Protein AF-A0A1R3KWL2-F1 (afdb_monomer_lite)

Organism: Corchorus capsularis (NCBI:txid210143)

Foldseek 3Di:
DPDPVVVVVVVVVVVVVVVVVVVVVVVVVVVVVVVVVVVVVVVVVVVVVVVVVVVVVVVVVVVVVVVVVVVVVVVVVVVVVVVVVVVVLVVLLVVLVVVLVVCVVVVVVVSNVVSVVVSVVSD

pLDDT: mean 91.51, std 11.46, range [52.31, 98.75]

Sequence (123 aa):
MAPISFRARLKTAAISKKRSKSKAKHRRNGVKDMQESFKKLKTEMEEISEEQKNIREGQRQVKEKFEAIESECEALKRETRLIIQQSARTQVKLALMFRILKAREAGEFDSAAHLTELLRYVS

Radius of gyration: 48.53 Å; chains: 1; bounding box: 83×19×136 Å

Structure (mmCIF, N/CA/C/O backbone):
data_AF-A0A1R3KWL2-F1
#
_entry.id   AF-A0A1R3KWL2-F1
#
loop_
_atom_site.group_PDB
_atom_site.id
_atom_site.type_symbol
_atom_site.label_atom_id
_atom_site.label_alt_id
_atom_site.label_comp_id
_atom_site.label_asym_id
_atom_site.label_entity_id
_a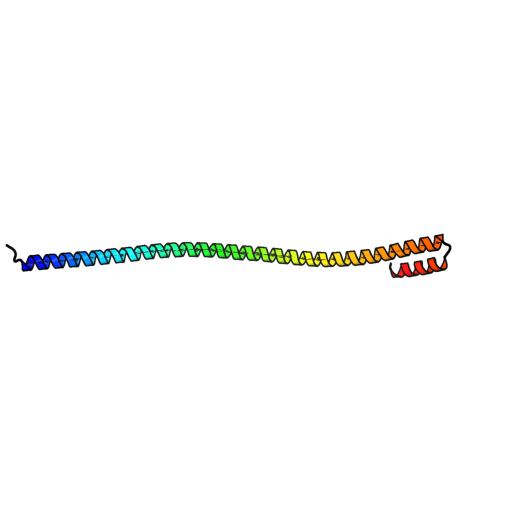tom_site.label_seq_id
_atom_site.pdbx_PDB_ins_code
_atom_site.Cartn_x
_atom_site.Cartn_y
_atom_site.Cartn_z
_atom_site.occupancy
_atom_site.B_iso_or_equiv
_atom_site.auth_seq_id
_atom_site.auth_comp_id
_atom_site.auth_asym_id
_atom_site.auth_atom_id
_atom_site.pdbx_PDB_model_num
ATOM 1 N N . MET A 1 1 ? -47.307 -4.949 93.762 1.00 52.31 1 MET A N 1
ATOM 2 C CA . MET A 1 1 ? -46.128 -5.337 92.949 1.00 52.31 1 MET A CA 1
ATOM 3 C C . MET A 1 1 ? -46.603 -6.136 91.742 1.00 52.31 1 MET A C 1
ATOM 5 O O . MET A 1 1 ? -47.422 -7.023 91.928 1.00 52.31 1 MET A O 1
ATOM 9 N N . ALA A 1 2 ? -46.156 -5.829 90.519 1.00 54.09 2 ALA A N 1
ATOM 10 C CA . ALA A 1 2 ? -46.546 -6.620 89.344 1.00 54.09 2 ALA A CA 1
ATOM 11 C C . ALA A 1 2 ? -45.894 -8.021 89.395 1.00 54.09 2 ALA A C 1
ATOM 13 O O . ALA A 1 2 ? -44.694 -8.094 89.686 1.00 54.09 2 ALA A O 1
ATOM 14 N N . PRO A 1 3 ? -46.629 -9.111 89.102 1.00 63.44 3 PRO A N 1
ATOM 15 C CA . PRO A 1 3 ? -46.087 -10.464 89.158 1.00 63.44 3 PRO A CA 1
ATOM 16 C C . PRO A 1 3 ? -44.915 -10.630 88.182 1.00 63.44 3 PRO A C 1
ATOM 18 O O . PRO A 1 3 ? -44.926 -10.130 87.053 1.00 63.44 3 PRO A O 1
ATOM 21 N N . ILE A 1 4 ? -43.882 -11.343 88.631 1.00 63.72 4 ILE A N 1
ATOM 22 C CA . ILE A 1 4 ? -42.588 -11.514 87.947 1.00 63.72 4 ILE A CA 1
ATOM 23 C C . ILE A 1 4 ? -42.770 -12.054 86.511 1.00 63.72 4 ILE A C 1
ATOM 25 O O . ILE A 1 4 ? -42.058 -11.644 85.588 1.00 63.72 4 ILE A O 1
ATOM 29 N N . SER A 1 5 ? -43.798 -12.879 86.290 1.00 65.75 5 SER A N 1
ATOM 30 C CA . SER A 1 5 ? -44.174 -13.454 84.991 1.00 65.75 5 SER A CA 1
ATOM 31 C C . SER A 1 5 ? -44.647 -12.423 83.954 1.00 65.75 5 SER A C 1
ATOM 33 O O . SER A 1 5 ? -44.434 -12.612 82.754 1.00 65.75 5 SER A O 1
ATOM 35 N N . PHE A 1 6 ? -45.237 -11.303 84.385 1.00 63.59 6 PHE A N 1
ATOM 36 C CA . PHE A 1 6 ? -45.688 -10.223 83.500 1.00 63.59 6 PHE A CA 1
ATOM 37 C C . PHE A 1 6 ? -44.515 -9.351 83.031 1.00 63.59 6 PHE A C 1
ATOM 39 O O . PHE A 1 6 ? -44.420 -8.994 81.854 1.00 63.59 6 PHE A O 1
ATOM 46 N N . ARG A 1 7 ? -43.560 -9.071 83.930 1.00 64.25 7 ARG A N 1
ATOM 47 C CA . ARG A 1 7 ? -42.321 -8.345 83.595 1.00 64.25 7 ARG A CA 1
ATOM 48 C C . ARG A 1 7 ? -41.439 -9.129 82.622 1.00 64.25 7 ARG A C 1
ATOM 50 O O . ARG A 1 7 ? -40.859 -8.523 81.721 1.00 64.25 7 ARG A O 1
ATOM 57 N N . ALA A 1 8 ? -41.356 -10.452 82.765 1.00 67.56 8 ALA A N 1
ATOM 58 C CA . ALA A 1 8 ? -40.608 -11.307 81.842 1.00 67.56 8 ALA A CA 1
ATOM 59 C C . ALA A 1 8 ? -41.194 -11.267 80.418 1.00 67.56 8 ALA A C 1
ATOM 61 O O . ALA A 1 8 ? -40.457 -11.042 79.457 1.00 67.56 8 ALA A O 1
ATOM 62 N N . ARG A 1 9 ? -42.526 -11.372 80.291 1.00 72.44 9 ARG A N 1
ATOM 63 C CA . ARG A 1 9 ? -43.239 -11.373 79.000 1.00 72.44 9 ARG A CA 1
ATOM 64 C C . ARG A 1 9 ? -43.073 -10.061 78.224 1.00 72.44 9 ARG A C 1
ATOM 66 O O . ARG A 1 9 ? -42.829 -10.075 77.015 1.00 72.44 9 ARG A O 1
ATOM 73 N N . LEU A 1 10 ? -43.138 -8.928 78.927 1.00 73.44 10 LEU A N 1
ATOM 74 C CA . LEU A 1 10 ? -42.904 -7.601 78.347 1.00 73.44 10 LEU A CA 1
ATOM 75 C C . LEU A 1 10 ? -41.454 -7.426 77.870 1.00 73.44 10 LEU A C 1
ATOM 77 O O . LEU A 1 10 ? -41.2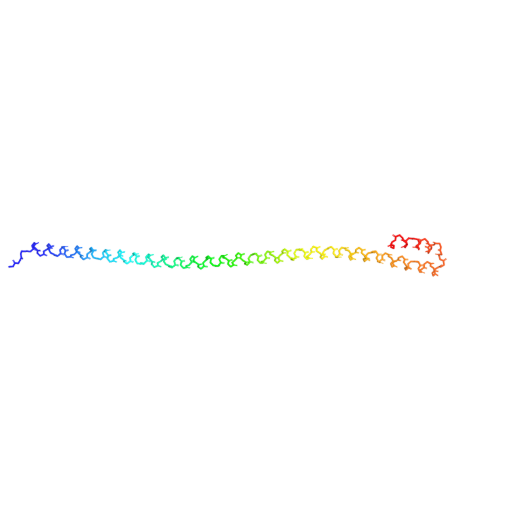31 -6.889 76.783 1.00 73.44 10 LEU A O 1
ATOM 81 N N . LYS A 1 11 ? -40.466 -7.934 78.623 1.00 73.31 11 LYS A N 1
ATOM 82 C CA . LYS A 1 11 ? -39.053 -7.918 78.206 1.00 73.31 11 LYS A CA 1
ATOM 83 C C . LYS A 1 11 ? -38.823 -8.752 76.942 1.00 73.31 11 LYS A C 1
ATOM 85 O O . LYS A 1 11 ? -38.193 -8.262 76.006 1.00 73.31 11 LYS A O 1
ATOM 90 N N . THR A 1 12 ? -39.378 -9.962 76.854 1.00 75.12 12 THR A N 1
ATOM 91 C CA . THR A 1 12 ? -39.276 -10.800 75.642 1.00 75.12 12 THR A CA 1
ATOM 92 C C . THR A 1 12 ? -39.961 -10.171 74.428 1.00 75.12 12 THR A C 1
ATOM 94 O O . THR A 1 12 ? -39.396 -10.179 73.332 1.00 75.12 12 THR A O 1
ATOM 97 N N . ALA A 1 13 ? -41.130 -9.549 74.608 1.00 74.81 13 ALA A N 1
ATOM 98 C CA . ALA A 1 13 ? -41.826 -8.839 73.535 1.00 74.81 13 ALA A CA 1
ATOM 99 C C . ALA A 1 13 ? -41.028 -7.620 73.038 1.00 74.81 13 ALA A C 1
ATOM 101 O O . ALA A 1 13 ? -40.937 -7.390 71.831 1.00 74.81 13 ALA A O 1
ATOM 102 N N . ALA A 1 14 ? -40.389 -6.873 73.943 1.00 75.44 14 ALA A N 1
ATOM 103 C CA . ALA A 1 14 ? -39.519 -5.754 73.588 1.00 75.44 14 ALA A CA 1
ATOM 104 C C . ALA A 1 14 ? -38.274 -6.207 72.803 1.00 75.44 14 ALA A C 1
ATOM 106 O O . ALA A 1 14 ? -37.926 -5.582 71.801 1.00 75.44 14 ALA A O 1
ATOM 107 N N . ILE A 1 15 ? -37.640 -7.319 73.198 1.00 75.44 15 ILE A N 1
ATOM 108 C CA . ILE A 1 15 ? -36.485 -7.903 72.491 1.00 75.44 15 ILE A CA 1
ATOM 109 C C . ILE A 1 15 ? -36.886 -8.374 71.085 1.00 75.44 15 ILE A C 1
ATOM 111 O O . ILE A 1 15 ? -36.186 -8.080 70.112 1.00 75.44 15 ILE A O 1
ATOM 115 N N . SER A 1 16 ? -38.038 -9.040 70.960 1.00 74.62 16 SER A N 1
ATOM 116 C CA . SER A 1 16 ? -38.619 -9.451 69.675 1.00 74.62 16 SER A CA 1
ATOM 117 C C . SER A 1 16 ? -38.871 -8.250 68.749 1.00 74.62 16 SER A C 1
ATOM 119 O O . SER A 1 16 ? -38.384 -8.228 67.616 1.00 74.62 16 SER A O 1
ATOM 121 N N . LYS A 1 17 ? -39.517 -7.187 69.254 1.00 76.38 17 LYS A N 1
ATOM 122 C CA . LYS A 1 17 ? -39.751 -5.934 68.507 1.00 76.38 17 LYS A CA 1
ATOM 123 C C . LYS A 1 17 ? -38.453 -5.233 68.098 1.00 76.38 17 LYS A C 1
ATOM 125 O O . LYS A 1 17 ? -38.389 -4.618 67.035 1.00 76.38 17 LYS A O 1
ATOM 130 N N . LYS A 1 18 ? -37.408 -5.298 68.928 1.00 76.69 18 LYS A N 1
ATOM 131 C CA . LYS A 1 18 ? -36.097 -4.703 68.622 1.00 76.69 18 LYS A CA 1
ATOM 132 C C . LYS A 1 18 ? -35.386 -5.477 67.503 1.00 76.69 18 LYS A C 1
ATOM 134 O O . LYS A 1 18 ? -34.850 -4.855 66.589 1.00 76.69 18 LYS A O 1
ATOM 139 N N . ARG A 1 19 ? -35.458 -6.816 67.527 1.00 70.75 19 ARG A N 1
ATOM 140 C CA . ARG A 1 19 ? -34.930 -7.706 66.474 1.00 70.75 19 ARG A CA 1
ATOM 141 C C . ARG A 1 19 ? -35.669 -7.567 65.140 1.00 70.75 19 ARG A C 1
ATOM 143 O O . ARG A 1 19 ? -35.031 -7.578 64.092 1.00 70.75 19 ARG A O 1
ATOM 150 N N . SER A 1 20 ? -36.993 -7.417 65.144 1.00 73.12 20 SER A N 1
ATOM 151 C CA . SER A 1 20 ? -37.745 -7.207 63.898 1.00 73.12 20 SER A CA 1
ATOM 152 C C . SER A 1 20 ? -37.446 -5.841 63.270 1.00 73.12 20 SER A C 1
ATOM 154 O O . SER A 1 20 ? -37.235 -5.757 62.060 1.00 73.12 20 SER A O 1
ATOM 156 N N . LYS A 1 21 ? -37.312 -4.783 64.085 1.00 76.62 21 LYS A N 1
ATOM 157 C CA . LYS A 1 21 ? -36.887 -3.452 63.620 1.00 76.62 21 LYS A CA 1
ATOM 158 C C . LYS A 1 21 ? -35.467 -3.446 63.045 1.00 76.62 21 LYS A C 1
ATOM 160 O O . LYS A 1 21 ? -35.245 -2.809 62.017 1.00 76.62 21 LYS A O 1
ATOM 165 N N . SER A 1 22 ? -34.514 -4.156 63.661 1.00 78.00 22 SER A N 1
ATOM 166 C CA . SER A 1 22 ? -33.147 -4.242 63.127 1.00 78.00 22 SER A CA 1
ATOM 167 C C . SER A 1 22 ? -33.092 -5.012 61.805 1.00 78.00 22 SER A C 1
ATOM 169 O O . SER A 1 22 ? -32.448 -4.544 60.868 1.00 78.00 22 SER A O 1
ATOM 171 N N . LYS A 1 23 ? -33.840 -6.120 61.676 1.00 78.44 23 LYS A N 1
ATOM 172 C CA . LYS A 1 23 ? -33.980 -6.855 60.406 1.00 78.44 23 LYS A CA 1
ATOM 173 C C . LYS A 1 23 ? -34.600 -5.996 59.301 1.00 78.44 23 LYS A C 1
ATOM 175 O O . LYS A 1 23 ? -34.092 -5.991 58.184 1.00 78.44 23 LYS A O 1
ATOM 180 N N . ALA A 1 24 ? -35.656 -5.238 59.602 1.00 82.81 24 ALA A N 1
ATOM 181 C CA . ALA A 1 24 ? -36.283 -4.337 58.633 1.00 82.81 24 ALA A CA 1
ATOM 182 C C . ALA A 1 24 ? -35.334 -3.210 58.185 1.00 82.81 24 ALA A C 1
ATOM 184 O O . ALA A 1 24 ? -35.255 -2.910 56.994 1.00 82.81 24 ALA A O 1
ATOM 185 N N . LYS A 1 25 ? -34.566 -2.623 59.117 1.00 84.06 25 LYS A N 1
ATOM 186 C CA . LYS A 1 25 ? -33.546 -1.609 58.806 1.00 84.06 25 LYS A CA 1
ATOM 187 C C . LYS A 1 25 ? -32.440 -2.178 57.913 1.00 84.06 25 LYS A C 1
ATOM 189 O O . LYS A 1 25 ? -32.078 -1.542 56.931 1.00 84.06 25 LYS A O 1
ATOM 194 N N . HIS A 1 26 ? -31.957 -3.384 58.212 1.00 84.31 26 HIS A N 1
ATOM 195 C CA . HIS A 1 26 ? -30.930 -4.043 57.407 1.00 84.31 26 HIS A CA 1
ATOM 196 C C . HIS A 1 26 ? -31.419 -4.361 55.987 1.00 84.31 26 HIS A C 1
ATOM 198 O O . HIS A 1 26 ? -30.731 -4.028 55.029 1.00 84.31 26 HIS A O 1
ATOM 204 N N . ARG A 1 27 ? -32.645 -4.889 55.828 1.00 85.69 27 ARG A N 1
ATOM 205 C CA . ARG A 1 27 ? -33.246 -5.101 54.497 1.00 85.69 27 ARG A CA 1
ATOM 206 C C . ARG A 1 27 ? -33.387 -3.797 53.713 1.00 85.69 27 ARG A C 1
ATOM 208 O O . ARG A 1 27 ? -33.084 -3.768 52.529 1.00 85.69 27 ARG A O 1
ATOM 215 N N . ARG A 1 28 ? -33.821 -2.712 54.365 1.00 85.69 28 ARG A N 1
ATOM 216 C CA . ARG A 1 28 ? -33.975 -1.403 53.712 1.00 85.69 28 ARG A CA 1
ATOM 217 C C . ARG A 1 28 ? -32.635 -0.819 53.260 1.00 85.69 28 ARG A C 1
ATOM 219 O O . ARG A 1 28 ? -32.592 -0.202 52.205 1.00 85.69 28 ARG A O 1
ATOM 226 N N . ASN A 1 29 ? -31.572 -1.019 54.037 1.00 88.81 29 ASN A N 1
ATOM 227 C CA . ASN A 1 29 ? -30.222 -0.627 53.636 1.00 88.81 29 ASN A CA 1
ATOM 228 C C . ASN A 1 29 ? -29.728 -1.481 52.462 1.00 88.81 29 ASN A C 1
ATOM 230 O O . ASN A 1 29 ? -29.329 -0.912 51.460 1.00 88.81 29 ASN A O 1
ATOM 234 N N . GLY A 1 30 ? -29.898 -2.808 52.505 1.00 91.94 30 GLY A N 1
ATOM 235 C CA . GLY A 1 30 ? -29.509 -3.677 51.387 1.00 91.94 30 GLY A CA 1
ATOM 236 C C . GLY A 1 30 ? -30.216 -3.340 50.065 1.00 91.94 30 GLY A C 1
ATOM 237 O O . GLY A 1 30 ? -29.597 -3.385 49.009 1.00 91.94 30 GLY A O 1
ATOM 238 N N . VAL A 1 31 ? -31.493 -2.934 50.110 1.00 92.31 31 VAL A N 1
ATOM 239 C CA . VAL A 1 31 ? -32.216 -2.453 48.914 1.00 92.31 31 VAL A CA 1
ATOM 240 C C . VAL A 1 31 ? -31.643 -1.129 48.395 1.00 92.31 31 VAL A C 1
ATOM 242 O O . VAL A 1 31 ? -31.554 -0.944 47.186 1.00 92.31 31 VAL A O 1
ATOM 245 N N . LYS A 1 32 ? -31.243 -0.211 49.285 1.00 93.19 32 LYS A N 1
ATOM 246 C CA . LYS A 1 32 ? -30.605 1.053 48.884 1.00 93.19 32 LYS A CA 1
ATOM 247 C C . LYS A 1 32 ? -29.237 0.817 48.252 1.00 93.19 32 LYS A C 1
ATOM 249 O O . LYS A 1 32 ? -28.978 1.378 47.194 1.00 93.19 32 LYS A O 1
ATOM 254 N N . ASP A 1 33 ? -28.421 -0.041 48.858 1.00 94.56 33 ASP A N 1
ATOM 255 C CA . ASP A 1 33 ? -27.085 -0.374 48.358 1.00 94.56 33 ASP A CA 1
ATOM 256 C C . ASP A 1 33 ? -27.181 -1.022 46.967 1.00 94.56 33 ASP A C 1
ATOM 258 O O . ASP A 1 33 ? -26.449 -0.654 46.052 1.00 94.56 33 ASP A O 1
ATOM 262 N N . MET A 1 34 ? -28.157 -1.917 46.772 1.00 95.19 34 MET A N 1
ATOM 263 C CA . MET A 1 34 ? -28.445 -2.528 45.470 1.00 95.19 34 MET A CA 1
ATOM 264 C C . MET A 1 34 ? -28.940 -1.509 44.432 1.00 95.19 34 MET A C 1
ATOM 266 O O . MET A 1 34 ? -28.604 -1.594 43.255 1.00 95.19 34 MET A O 1
ATOM 270 N N . GLN A 1 35 ? -29.742 -0.528 44.846 1.00 95.38 35 GLN A N 1
ATOM 271 C CA . GLN A 1 35 ? -30.192 0.530 43.944 1.00 95.38 35 GLN A CA 1
ATOM 272 C C . GLN A 1 35 ? -29.036 1.449 43.527 1.00 95.38 35 GLN A C 1
ATOM 274 O O . GLN A 1 35 ? -29.003 1.917 42.390 1.00 95.38 35 GLN A O 1
ATOM 279 N N . GLU A 1 36 ? -28.096 1.722 44.431 1.00 96.25 36 GLU A N 1
ATOM 280 C CA . GLU A 1 36 ? -26.903 2.509 44.127 1.00 96.25 36 GLU A CA 1
ATOM 281 C C . GLU A 1 36 ? -25.948 1.750 43.200 1.00 96.25 36 GLU A C 1
ATOM 283 O O . GLU A 1 36 ? -25.484 2.323 42.214 1.00 96.25 36 GLU A O 1
ATOM 288 N N . SER A 1 37 ? -25.709 0.458 43.451 1.00 96.50 37 SER A N 1
ATOM 289 C CA . SER A 1 37 ? -24.879 -0.364 42.567 1.00 96.50 37 SER A CA 1
ATOM 290 C C . SER A 1 37 ? -25.484 -0.490 41.170 1.00 96.50 37 SER A C 1
ATOM 292 O O . SER A 1 37 ? -24.762 -0.375 40.186 1.00 96.50 37 SER A O 1
ATOM 294 N N . PHE A 1 38 ? -26.809 -0.621 41.058 1.00 97.31 38 PHE A N 1
ATOM 295 C CA . PHE A 1 38 ? -27.483 -0.648 39.759 1.00 97.31 38 PHE A CA 1
ATOM 296 C C . PHE A 1 38 ? -27.343 0.676 38.994 1.00 97.31 38 PHE A C 1
ATOM 298 O O . PHE A 1 38 ? -27.165 0.673 37.779 1.00 97.31 38 PHE A O 1
ATOM 305 N N . LYS A 1 39 ? -27.391 1.818 39.693 1.00 97.19 39 LYS A N 1
ATOM 306 C CA . LYS A 1 39 ? -27.152 3.129 39.069 1.00 97.19 39 LYS A CA 1
ATOM 307 C C . LYS A 1 39 ? -25.725 3.250 38.535 1.00 97.19 39 LYS A C 1
ATOM 309 O O . LYS A 1 39 ? -25.573 3.696 37.406 1.00 97.19 39 LYS A O 1
ATOM 314 N N . LYS A 1 40 ? -24.725 2.824 39.316 1.00 97.56 40 LYS A N 1
ATOM 315 C CA . LYS A 1 40 ? -23.312 2.813 38.894 1.00 97.56 40 LYS A CA 1
ATOM 316 C C . LYS A 1 40 ? -23.092 1.899 37.691 1.00 97.56 40 LYS A C 1
ATOM 318 O O . LYS A 1 40 ? -22.509 2.316 36.702 1.00 97.56 40 LYS A O 1
ATOM 323 N N . LEU A 1 41 ? -23.661 0.694 37.728 1.00 98.00 41 LEU A N 1
ATOM 324 C CA . LEU A 1 41 ? -23.582 -0.235 36.603 1.00 98.00 41 LEU A CA 1
ATOM 325 C C . LEU A 1 41 ? -24.193 0.363 35.329 1.00 98.00 41 LEU A C 1
ATOM 327 O O . LEU A 1 41 ? -23.646 0.204 34.245 1.00 98.00 41 LEU A O 1
ATOM 331 N N . LYS A 1 42 ? -25.320 1.074 35.450 1.00 97.94 42 LYS A N 1
ATOM 332 C CA . LYS A 1 42 ? -25.953 1.726 34.303 1.00 97.94 42 LYS A CA 1
ATOM 333 C C . LYS A 1 42 ? -25.058 2.812 33.697 1.00 97.94 42 LYS A C 1
ATOM 335 O O . LYS A 1 42 ? -24.937 2.854 32.478 1.00 97.94 42 LYS A O 1
ATOM 340 N N . THR A 1 43 ? -24.437 3.655 34.523 1.00 97.94 43 THR A N 1
ATOM 341 C CA . THR A 1 43 ? -23.523 4.699 34.031 1.00 97.94 43 THR A CA 1
ATOM 342 C C . THR A 1 43 ? -22.284 4.093 33.378 1.00 97.94 43 THR A C 1
ATOM 344 O O . THR A 1 43 ? -21.934 4.492 32.275 1.00 97.94 43 THR A O 1
ATOM 347 N N . GLU A 1 44 ? -21.691 3.059 33.982 1.00 98.25 44 GLU 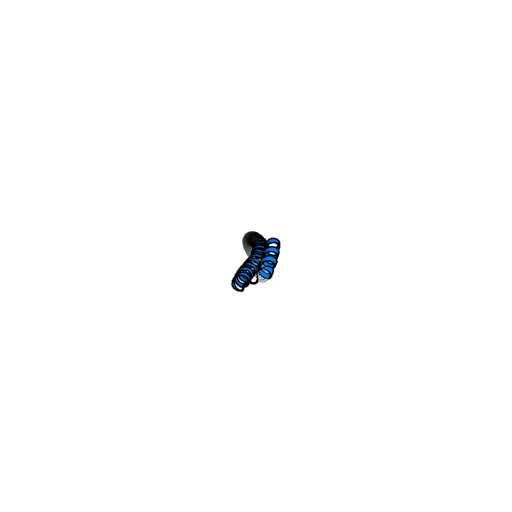A N 1
ATOM 348 C CA . GLU A 1 44 ? -20.553 2.335 33.395 1.00 98.25 44 GLU A CA 1
ATOM 349 C C . GLU A 1 44 ? -20.922 1.697 32.045 1.00 98.25 44 GLU A C 1
ATOM 351 O O . GLU A 1 44 ? -20.154 1.754 31.089 1.00 98.25 44 GLU A O 1
ATOM 356 N N . MET A 1 45 ? -22.124 1.121 31.922 1.00 98.12 45 MET A N 1
ATOM 357 C CA . MET A 1 45 ? -22.596 0.566 30.649 1.00 98.12 45 MET A CA 1
ATOM 358 C C . MET A 1 45 ? -22.792 1.636 29.568 1.00 98.12 45 MET A C 1
ATOM 360 O O . MET A 1 45 ? -22.528 1.366 28.396 1.00 98.12 45 MET A O 1
ATOM 364 N N . GLU A 1 46 ? -23.270 2.826 29.936 1.00 98.06 46 GLU A N 1
ATOM 365 C CA . GLU A 1 46 ? -23.402 3.955 29.009 1.00 98.06 46 GLU A CA 1
ATOM 366 C C . GLU A 1 46 ? -22.019 4.430 28.528 1.00 98.06 46 GLU A C 1
ATOM 368 O O . GLU A 1 46 ? -21.824 4.590 27.322 1.00 98.06 46 GLU A O 1
ATOM 373 N N . GLU A 1 47 ? -21.040 4.544 29.430 1.00 98.25 47 GLU A N 1
ATOM 374 C CA . GLU A 1 47 ? -19.649 4.891 29.099 1.00 98.25 47 GLU A CA 1
ATOM 375 C C . GLU A 1 47 ? -19.009 3.857 28.162 1.00 98.25 47 GLU A C 1
ATOM 377 O O . GLU A 1 47 ? -18.522 4.215 27.088 1.00 98.25 47 GLU A O 1
ATOM 382 N N . ILE A 1 48 ? -19.105 2.563 28.494 1.00 98.31 48 ILE A N 1
ATOM 383 C CA . ILE A 1 48 ? -18.599 1.474 27.642 1.00 98.31 48 ILE A CA 1
ATOM 384 C C . ILE A 1 48 ? -19.262 1.517 26.260 1.00 98.31 48 ILE A C 1
ATOM 386 O O . ILE A 1 48 ? -18.607 1.287 25.243 1.00 98.31 48 ILE A O 1
ATOM 390 N N . SER A 1 49 ? -20.564 1.804 26.192 1.00 98.25 49 SER A N 1
ATOM 391 C CA . SER A 1 49 ? -21.275 1.905 24.916 1.00 98.25 49 SER A CA 1
ATOM 392 C C . SER A 1 49 ? -20.726 3.038 24.043 1.00 98.25 49 SER A C 1
ATOM 394 O O . SER A 1 49 ? -20.584 2.855 22.832 1.00 98.25 49 SER A O 1
ATOM 396 N N . GLU A 1 50 ? -20.413 4.197 24.620 1.00 98.31 50 GLU A N 1
ATOM 397 C CA . GLU A 1 50 ? -19.802 5.309 23.883 1.00 98.31 50 GLU A CA 1
ATOM 398 C C . GLU A 1 50 ? -18.362 4.996 23.456 1.00 98.31 50 GLU A C 1
ATOM 400 O O . GLU A 1 50 ? -17.999 5.211 22.297 1.00 98.31 50 GLU A O 1
ATOM 405 N N . GLU A 1 51 ? -17.558 4.387 24.328 1.00 98.56 51 GLU A N 1
ATOM 406 C CA . GLU A 1 51 ? -16.210 3.932 23.969 1.00 98.56 51 GLU A CA 1
ATOM 407 C C . GLU A 1 51 ? -16.236 2.942 22.800 1.00 98.56 51 GLU A C 1
ATOM 409 O O . GLU A 1 51 ? -15.472 3.078 21.844 1.00 98.56 51 GLU A O 1
ATOM 414 N N . GLN A 1 52 ? -17.164 1.982 22.813 1.00 98.56 52 GLN A N 1
ATOM 415 C CA . GLN A 1 52 ? -17.325 1.014 21.727 1.00 98.56 52 GLN A CA 1
ATOM 416 C C . GLN A 1 52 ? -17.712 1.676 20.400 1.00 98.56 52 GLN A C 1
ATOM 418 O O . GLN A 1 52 ? -17.243 1.243 19.344 1.00 98.56 52 GLN A O 1
ATOM 423 N N . LYS A 1 53 ? -18.537 2.733 20.417 1.00 98.31 53 LYS A N 1
ATOM 424 C CA . LYS A 1 53 ? -18.834 3.513 19.203 1.00 98.31 53 LYS A CA 1
ATOM 425 C C . LYS A 1 53 ? -17.574 4.186 18.666 1.00 98.31 53 LYS A C 1
ATOM 427 O O . LYS A 1 53 ? -17.288 4.057 17.476 1.00 98.31 53 LYS A O 1
ATOM 432 N N . ASN A 1 54 ? -16.797 4.827 19.538 1.00 98.38 54 ASN A N 1
ATOM 433 C CA . ASN A 1 54 ? -15.549 5.489 19.159 1.00 98.38 54 ASN A CA 1
ATOM 434 C C . ASN A 1 54 ? -14.519 4.496 18.603 1.00 98.38 54 ASN A C 1
ATOM 436 O O . ASN A 1 54 ? -13.873 4.780 17.596 1.00 98.38 54 ASN A O 1
ATOM 440 N N . ILE A 1 55 ? -14.406 3.304 19.199 1.00 98.62 55 ILE A N 1
ATOM 441 C CA . ILE A 1 55 ? -13.528 2.233 18.706 1.00 98.62 55 ILE A CA 1
ATOM 442 C C . ILE A 1 55 ? -13.945 1.794 17.301 1.00 98.62 55 ILE A C 1
ATOM 444 O O . ILE A 1 55 ? -13.092 1.692 16.422 1.00 98.62 55 ILE A O 1
ATOM 448 N N . ARG A 1 56 ? -15.242 1.555 17.061 1.00 98.50 56 ARG A N 1
ATOM 449 C CA . ARG A 1 56 ? -15.742 1.150 15.734 1.00 98.50 56 ARG A CA 1
ATOM 450 C C . ARG A 1 56 ? -15.469 2.210 14.677 1.00 98.50 56 ARG A C 1
ATOM 452 O O . ARG A 1 56 ? -15.057 1.880 13.568 1.00 98.50 56 ARG A O 1
ATOM 459 N N . GLU A 1 57 ? -15.678 3.472 15.027 1.00 98.50 57 GLU A N 1
ATOM 460 C CA . GLU A 1 57 ? -15.398 4.592 14.138 1.00 98.50 57 GLU A CA 1
ATOM 461 C C . GLU A 1 57 ? -13.896 4.708 13.839 1.00 98.50 57 GLU A C 1
ATOM 463 O O . GLU A 1 57 ? -13.498 4.813 12.680 1.00 98.50 57 GLU A O 1
ATOM 468 N N . GLY A 1 58 ? -13.042 4.569 14.857 1.00 98.50 58 GLY A N 1
ATOM 469 C CA . GLY A 1 58 ? -11.592 4.509 14.675 1.00 98.50 58 GLY A CA 1
ATOM 470 C C . GLY A 1 58 ? -11.159 3.350 13.772 1.00 98.50 58 GLY A C 1
ATOM 471 O O . GLY A 1 58 ? -10.355 3.541 12.861 1.00 98.50 58 GLY A O 1
ATOM 472 N N . GLN A 1 59 ? -11.731 2.158 13.958 1.00 98.56 59 GLN A N 1
ATOM 473 C CA . GLN A 1 59 ? -11.469 0.993 13.106 1.00 98.56 59 GLN A CA 1
ATOM 474 C C . GLN A 1 59 ? -11.885 1.232 11.651 1.00 98.56 59 GLN A C 1
ATOM 476 O O . GLN A 1 59 ? -11.143 0.858 10.742 1.00 98.56 59 GLN A O 1
ATOM 481 N N . ARG A 1 60 ? -13.032 1.884 11.418 1.00 98.44 60 ARG A N 1
ATOM 482 C CA . ARG A 1 60 ? -13.490 2.264 10.074 1.00 98.44 60 ARG A CA 1
ATOM 483 C C . ARG A 1 60 ? -12.488 3.194 9.394 1.00 98.44 60 ARG A C 1
ATOM 485 O O . ARG A 1 60 ? -12.062 2.913 8.279 1.00 98.44 60 ARG A O 1
ATOM 492 N N . GLN A 1 61 ? -12.054 4.247 10.085 1.00 98.56 61 GLN A N 1
ATOM 493 C CA . GLN A 1 61 ? -11.081 5.202 9.547 1.00 98.56 61 GLN A CA 1
ATOM 494 C C . GLN A 1 61 ? -9.727 4.555 9.248 1.00 98.56 61 GLN A C 1
ATOM 496 O O . GLN A 1 61 ? -9.098 4.866 8.238 1.00 98.56 61 GLN A O 1
ATOM 501 N N . VAL A 1 62 ? -9.257 3.659 10.122 1.00 98.56 62 VAL A N 1
ATOM 502 C CA . VAL A 1 62 ? -8.021 2.906 9.883 1.00 98.56 62 VAL A CA 1
ATOM 503 C C . VAL A 1 62 ? -8.170 2.052 8.628 1.00 98.56 62 VAL A C 1
ATOM 505 O O . VAL A 1 62 ? -7.308 2.119 7.756 1.00 98.56 62 VAL A O 1
ATOM 508 N N . LYS A 1 63 ? -9.274 1.312 8.494 1.00 98.50 63 LYS A N 1
ATOM 509 C CA . LYS A 1 63 ? -9.540 0.481 7.317 1.00 98.50 63 LYS A CA 1
ATOM 510 C C . LYS A 1 63 ? -9.529 1.296 6.019 1.00 98.50 63 LYS A C 1
ATOM 512 O O . LYS A 1 63 ? -8.829 0.919 5.088 1.00 98.50 63 LYS A O 1
ATOM 517 N N . GLU A 1 64 ? -10.222 2.432 5.986 1.00 98.44 64 GLU A N 1
ATOM 518 C CA . GLU A 1 64 ? -10.259 3.316 4.810 1.00 98.44 64 GLU A CA 1
ATOM 519 C C . GLU A 1 64 ? -8.864 3.824 4.421 1.00 98.44 64 GLU A C 1
ATOM 521 O O . GLU A 1 64 ? -8.507 3.843 3.244 1.00 98.44 64 GLU A O 1
ATOM 526 N N . LYS A 1 65 ? -8.033 4.184 5.408 1.00 98.62 65 LYS A N 1
ATOM 527 C CA . LYS A 1 65 ? -6.642 4.589 5.155 1.00 98.62 65 LYS A CA 1
ATOM 528 C C . LYS A 1 65 ? -5.805 3.444 4.592 1.00 98.62 65 LYS A C 1
ATOM 530 O O . LYS A 1 65 ? -5.012 3.676 3.686 1.00 98.62 65 LYS A O 1
ATOM 535 N N . PHE A 1 66 ? -5.969 2.229 5.111 1.00 98.56 66 PHE A N 1
ATOM 536 C CA . PHE A 1 66 ? -5.263 1.057 4.592 1.00 98.56 66 PHE A CA 1
ATOM 537 C C . PHE A 1 66 ? -5.661 0.749 3.146 1.00 98.56 66 PHE A C 1
ATOM 539 O O . PHE A 1 66 ? -4.779 0.549 2.318 1.00 98.56 66 PHE A O 1
ATOM 546 N N . GLU A 1 67 ? -6.952 0.798 2.815 1.00 98.50 67 GLU A N 1
ATOM 547 C CA . GLU A 1 67 ? -7.434 0.593 1.441 1.00 98.50 67 GLU A CA 1
ATOM 548 C C . GLU A 1 67 ? -6.871 1.651 0.470 1.00 98.50 67 GLU A C 1
ATOM 550 O O . GLU A 1 67 ? -6.455 1.319 -0.643 1.00 98.50 67 GLU A O 1
ATOM 555 N N . ALA A 1 68 ? -6.782 2.916 0.899 1.00 98.50 68 ALA A N 1
ATOM 556 C CA . ALA A 1 68 ? -6.150 3.975 0.110 1.00 98.50 68 ALA A CA 1
ATOM 557 C C . ALA A 1 68 ? -4.651 3.708 -0.126 1.00 98.50 68 ALA A C 1
ATOM 559 O O . ALA A 1 68 ? -4.188 3.775 -1.266 1.00 98.50 68 ALA A O 1
ATOM 560 N N . ILE A 1 69 ? -3.913 3.334 0.927 1.00 98.56 69 ILE A N 1
ATOM 561 C CA . ILE A 1 69 ? -2.485 2.986 0.839 1.00 98.56 69 ILE A CA 1
ATOM 562 C C . ILE A 1 69 ? -2.269 1.800 -0.107 1.00 98.56 69 ILE A C 1
ATOM 564 O O . ILE A 1 69 ? -1.367 1.834 -0.941 1.00 98.56 69 ILE A O 1
ATOM 568 N N . GLU A 1 70 ? -3.092 0.756 -0.015 1.00 98.62 70 GLU A N 1
ATOM 569 C CA . GLU A 1 70 ? -2.995 -0.407 -0.901 1.00 98.62 70 GLU A CA 1
ATOM 570 C C . GLU A 1 70 ? -3.199 -0.018 -2.371 1.00 98.62 70 GLU A C 1
ATOM 572 O O . GLU A 1 70 ? -2.421 -0.430 -3.237 1.00 98.62 70 GLU A O 1
ATOM 577 N N . SER A 1 71 ? -4.191 0.830 -2.656 1.00 98.38 71 SER A N 1
ATOM 578 C CA . SER A 1 71 ? -4.436 1.351 -4.004 1.00 98.38 71 SER A CA 1
ATOM 579 C C . SER A 1 71 ? -3.242 2.152 -4.542 1.00 98.38 71 SER A C 1
ATOM 581 O O . SER A 1 71 ? -2.817 1.944 -5.685 1.00 98.38 71 SER A O 1
ATOM 583 N N . GLU A 1 72 ? -2.661 3.031 -3.720 1.00 98.62 72 GLU A N 1
ATOM 584 C CA . GLU A 1 72 ? -1.458 3.795 -4.071 1.00 98.62 72 GLU A CA 1
ATOM 585 C C . GLU A 1 72 ? -0.250 2.882 -4.312 1.00 98.62 72 GLU A C 1
ATOM 587 O O . GLU A 1 72 ? 0.462 3.043 -5.306 1.00 98.62 72 GLU A O 1
ATOM 592 N N . CYS A 1 73 ? -0.044 1.865 -3.471 1.00 98.69 73 CYS A N 1
ATOM 593 C CA . CYS A 1 73 ? 1.014 0.877 -3.664 1.00 98.69 73 CYS A CA 1
ATOM 594 C C . CYS A 1 73 ? 0.867 0.131 -4.997 1.00 98.69 73 CYS A C 1
ATOM 596 O O . CYS A 1 73 ? 1.859 -0.081 -5.699 1.00 98.69 73 CYS A O 1
ATOM 598 N N . GLU A 1 74 ? -0.348 -0.261 -5.381 1.00 98.56 74 GLU A N 1
ATOM 599 C CA . GLU A 1 74 ? -0.580 -0.922 -6.666 1.00 98.56 74 GLU A CA 1
ATOM 600 C C . GLU A 1 74 ? -0.363 0.011 -7.864 1.00 98.56 74 GLU A C 1
ATOM 602 O O . GLU A 1 74 ? 0.154 -0.427 -8.899 1.00 98.56 74 GLU A O 1
ATOM 607 N N . ALA A 1 75 ? -0.706 1.296 -7.736 1.00 98.50 75 ALA A N 1
ATOM 608 C CA . ALA A 1 75 ? -0.380 2.301 -8.745 1.00 98.50 75 ALA A CA 1
ATOM 609 C C . ALA A 1 75 ? 1.139 2.460 -8.898 1.00 98.50 75 ALA A C 1
ATOM 611 O O . ALA A 1 75 ? 1.663 2.298 -10.003 1.00 98.50 75 ALA A O 1
ATOM 612 N N . LEU A 1 76 ? 1.857 2.625 -7.786 1.00 98.75 76 LEU A N 1
ATOM 613 C CA . LEU A 1 76 ? 3.309 2.771 -7.782 1.00 98.75 76 LEU A CA 1
ATOM 614 C C . LEU A 1 76 ? 4.013 1.538 -8.372 1.00 98.75 76 LEU A C 1
ATOM 616 O O . LEU A 1 76 ? 4.953 1.671 -9.158 1.00 98.75 76 LEU A O 1
ATOM 620 N N . LYS A 1 77 ? 3.536 0.320 -8.076 1.00 98.62 77 LYS A N 1
ATOM 621 C CA . LYS A 1 77 ? 4.045 -0.919 -8.695 1.00 98.62 77 LYS A CA 1
ATOM 622 C C . LYS A 1 77 ? 3.835 -0.950 -10.209 1.00 98.62 77 LYS A C 1
ATOM 624 O O . LYS A 1 77 ? 4.653 -1.525 -10.930 1.00 98.62 77 LYS A O 1
ATOM 629 N N . ARG A 1 78 ? 2.719 -0.419 -10.717 1.00 98.44 78 ARG A N 1
ATOM 630 C CA . ARG A 1 78 ? 2.455 -0.333 -12.165 1.00 98.44 78 ARG A CA 1
ATOM 631 C C . ARG A 1 78 ? 3.389 0.677 -12.825 1.00 98.44 78 ARG A C 1
ATOM 633 O O . ARG A 1 78 ? 4.054 0.325 -13.796 1.00 98.44 78 ARG A O 1
ATOM 640 N N . GLU A 1 79 ? 3.507 1.871 -12.258 1.00 98.56 79 GLU A N 1
ATOM 641 C CA . GLU A 1 79 ? 4.405 2.919 -12.759 1.00 98.56 79 GLU A CA 1
ATOM 642 C C . GLU A 1 79 ? 5.869 2.473 -12.746 1.00 98.56 79 GLU A C 1
ATOM 644 O O . GLU A 1 79 ? 6.561 2.581 -13.756 1.00 98.56 79 GLU A O 1
ATOM 649 N N . THR A 1 80 ? 6.322 1.858 -11.652 1.00 98.56 80 THR A N 1
ATOM 650 C CA . THR A 1 80 ? 7.689 1.331 -11.535 1.00 98.56 80 THR A CA 1
ATOM 651 C C . THR A 1 80 ? 7.987 0.293 -12.616 1.00 98.56 80 THR A C 1
ATOM 653 O O . THR A 1 80 ? 9.057 0.320 -13.221 1.00 98.56 80 THR A O 1
ATOM 656 N N . ARG A 1 81 ? 7.037 -0.605 -12.917 1.00 98.50 81 ARG A N 1
ATOM 657 C CA . ARG A 1 81 ? 7.194 -1.588 -14.002 1.00 98.50 81 ARG A CA 1
ATOM 658 C C . ARG A 1 81 ? 7.360 -0.916 -15.365 1.00 98.50 81 ARG A C 1
ATOM 660 O O . ARG A 1 81 ? 8.232 -1.326 -16.131 1.00 98.50 81 ARG A O 1
ATOM 667 N N . LEU A 1 82 ? 6.578 0.126 -15.648 1.00 98.38 82 LEU A N 1
ATOM 668 C CA . LEU A 1 82 ? 6.700 0.892 -16.891 1.00 98.38 82 LEU A CA 1
ATOM 669 C C . LEU A 1 82 ? 8.053 1.600 -16.983 1.00 98.38 82 LEU A C 1
ATOM 671 O O . LEU A 1 82 ? 8.711 1.517 -18.019 1.00 98.38 82 LEU A O 1
ATOM 675 N N . ILE A 1 83 ? 8.501 2.229 -15.894 1.00 98.44 83 ILE A N 1
ATOM 676 C CA . ILE A 1 83 ? 9.806 2.897 -15.834 1.00 98.44 83 ILE A CA 1
ATOM 677 C C . ILE A 1 83 ? 10.932 1.893 -16.077 1.00 98.44 83 ILE A C 1
ATOM 679 O O . ILE A 1 83 ? 11.815 2.166 -16.887 1.00 98.44 83 ILE A O 1
ATOM 683 N N . ILE A 1 84 ? 10.902 0.718 -15.440 1.00 98.31 84 ILE A N 1
ATOM 684 C CA . ILE A 1 84 ? 11.902 -0.342 -15.658 1.00 98.31 84 ILE A CA 1
ATOM 685 C C . ILE A 1 84 ? 11.938 -0.760 -17.131 1.00 98.31 84 ILE A C 1
ATOM 687 O O . ILE A 1 84 ? 13.013 -0.805 -17.730 1.00 98.31 84 ILE A O 1
ATOM 691 N N . GLN A 1 85 ? 10.778 -1.020 -17.740 1.00 97.44 85 GLN A N 1
ATOM 692 C CA . GLN A 1 85 ? 10.693 -1.431 -19.142 1.00 97.44 85 GLN A CA 1
ATOM 693 C C . GLN A 1 85 ? 11.230 -0.348 -20.089 1.00 97.44 85 GLN A C 1
ATOM 695 O O . GLN A 1 85 ? 12.016 -0.640 -20.995 1.00 97.44 85 GLN A O 1
ATOM 700 N N . GLN A 1 86 ? 10.844 0.910 -19.871 1.00 97.25 86 GLN A N 1
ATOM 701 C CA . GLN A 1 86 ? 11.325 2.045 -20.660 1.00 97.25 86 GLN A CA 1
ATOM 702 C C . GLN A 1 86 ? 12.826 2.276 -20.471 1.00 97.25 86 GLN A C 1
ATOM 704 O O . GLN A 1 86 ? 13.537 2.556 -21.439 1.00 97.25 86 GLN A O 1
ATOM 709 N N . SER A 1 87 ? 13.324 2.109 -19.247 1.00 97.81 87 SER A N 1
ATOM 710 C CA . SER A 1 87 ? 14.741 2.262 -18.914 1.00 97.81 87 SER A CA 1
ATOM 711 C C . SER A 1 87 ? 15.578 1.190 -19.605 1.00 97.81 87 SER A C 1
ATOM 713 O O . S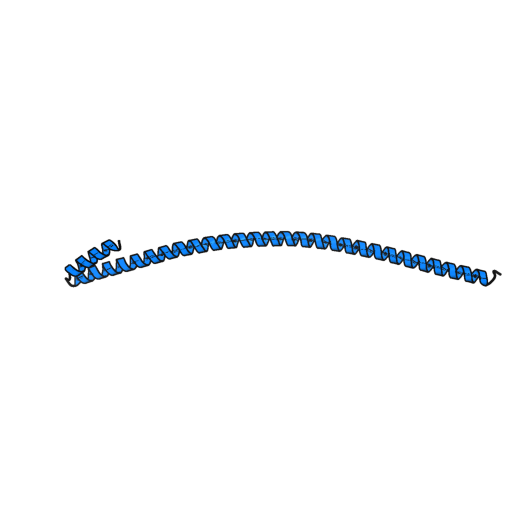ER A 1 87 ? 16.563 1.520 -20.261 1.00 97.81 87 SER A O 1
ATOM 715 N N . ALA A 1 88 ? 15.148 -0.075 -19.555 1.00 96.69 88 ALA A N 1
ATOM 716 C CA . ALA A 1 88 ? 15.806 -1.176 -20.255 1.00 96.69 88 ALA A CA 1
ATOM 717 C C . ALA A 1 88 ? 15.836 -0.940 -21.774 1.00 96.69 88 ALA A C 1
ATOM 719 O O . ALA A 1 88 ? 16.890 -1.047 -22.403 1.00 96.69 88 ALA A O 1
ATOM 720 N N . ARG A 1 89 ? 14.707 -0.529 -22.368 1.00 95.81 89 ARG A N 1
ATOM 721 C CA . ARG A 1 89 ? 14.632 -0.188 -23.798 1.00 95.81 89 ARG A CA 1
ATOM 722 C C . ARG A 1 89 ? 15.590 0.947 -24.164 1.00 95.81 89 ARG A C 1
ATOM 724 O O . ARG A 1 89 ? 16.293 0.864 -25.169 1.00 95.81 89 ARG A O 1
ATOM 731 N N . THR A 1 90 ? 15.656 1.983 -23.330 1.00 97.00 90 THR A N 1
ATOM 732 C CA . THR A 1 90 ? 16.557 3.127 -23.524 1.00 97.00 90 THR A CA 1
ATOM 733 C C . THR A 1 90 ? 18.021 2.704 -23.432 1.00 97.00 90 THR A C 1
ATOM 735 O O . THR A 1 90 ? 18.821 3.096 -24.278 1.00 97.00 90 THR A O 1
ATOM 738 N N . GLN A 1 91 ? 18.376 1.856 -22.465 1.00 97.50 91 GLN A N 1
ATOM 739 C CA . GLN A 1 91 ? 19.732 1.318 -22.335 1.00 97.50 91 GLN A CA 1
ATOM 740 C C . GLN A 1 91 ? 20.145 0.503 -23.566 1.00 97.50 91 GLN A C 1
ATOM 742 O O . GLN A 1 91 ? 21.239 0.715 -24.090 1.00 97.50 91 GLN A O 1
ATOM 747 N N . VAL A 1 92 ? 19.268 -0.369 -24.082 1.00 96.94 92 VAL A N 1
ATOM 748 C CA . VAL A 1 92 ? 19.531 -1.119 -25.325 1.00 96.94 92 VAL A CA 1
ATOM 749 C C . VAL A 1 92 ? 19.725 -0.164 -26.503 1.00 96.94 92 VAL A C 1
ATOM 751 O O . VAL A 1 92 ? 20.676 -0.321 -27.271 1.00 96.94 92 VAL A O 1
ATOM 754 N N . LYS A 1 93 ? 18.873 0.863 -26.622 1.00 96.62 93 LYS A N 1
ATOM 755 C CA . LYS A 1 93 ? 18.969 1.879 -27.678 1.00 96.62 93 LYS A CA 1
ATOM 756 C C . LYS A 1 93 ? 20.317 2.601 -27.642 1.00 96.62 93 LYS A C 1
ATOM 758 O O . LYS A 1 93 ? 21.000 2.673 -28.661 1.00 96.62 93 LYS A O 1
ATOM 763 N N . LEU A 1 94 ? 20.725 3.079 -26.467 1.00 97.69 94 LEU A N 1
ATOM 764 C CA . LEU A 1 94 ? 22.012 3.746 -26.276 1.00 97.69 94 LEU A CA 1
ATOM 765 C C . LEU A 1 94 ? 23.182 2.812 -26.597 1.00 97.69 94 LEU A C 1
ATOM 767 O O . LEU A 1 94 ? 24.088 3.204 -27.327 1.00 97.69 94 LEU A O 1
ATOM 771 N N . ALA A 1 95 ? 23.150 1.566 -26.119 1.00 97.75 95 ALA A N 1
ATOM 772 C CA . ALA A 1 95 ? 24.201 0.589 -26.393 1.00 97.75 95 ALA A CA 1
ATOM 773 C C . ALA A 1 95 ? 24.366 0.321 -27.899 1.00 97.75 95 ALA A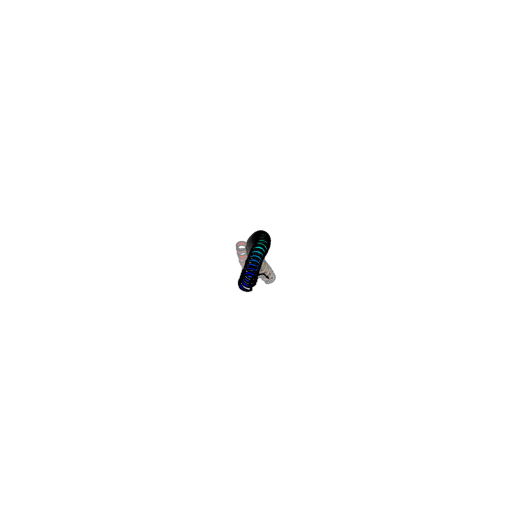 C 1
ATOM 775 O O . ALA A 1 95 ? 25.493 0.276 -28.396 1.00 97.75 95 ALA A O 1
ATOM 776 N N . LEU A 1 96 ? 23.261 0.190 -28.640 1.00 97.69 96 LEU A N 1
ATOM 777 C CA . LEU A 1 96 ? 23.287 0.058 -30.098 1.00 97.69 96 LEU A CA 1
ATOM 778 C C . LEU A 1 96 ? 23.864 1.309 -30.768 1.00 97.69 96 LEU A C 1
ATOM 780 O O . LEU A 1 96 ? 24.749 1.184 -31.612 1.00 97.69 96 LEU A O 1
ATOM 784 N N . MET A 1 97 ? 23.433 2.506 -30.359 1.00 97.75 97 MET A N 1
ATOM 785 C CA . MET A 1 97 ? 23.969 3.768 -30.885 1.00 97.75 97 MET A CA 1
ATOM 786 C C . MET A 1 97 ? 25.484 3.881 -30.669 1.00 97.75 97 MET A C 1
ATOM 788 O O . MET A 1 97 ? 26.210 4.203 -31.607 1.00 97.75 97 MET A O 1
ATOM 792 N N . PHE A 1 98 ? 25.984 3.543 -29.476 1.00 98.31 98 PHE A N 1
ATOM 793 C CA . PHE A 1 98 ? 27.423 3.522 -29.199 1.00 98.31 98 PHE A CA 1
ATOM 794 C C . PHE A 1 98 ? 28.176 2.516 -30.073 1.00 98.31 98 PHE A C 1
ATOM 796 O O . PHE A 1 98 ? 29.253 2.831 -30.579 1.00 98.31 98 PHE A O 1
ATOM 803 N N . ARG A 1 99 ? 27.622 1.316 -30.284 1.00 98.00 99 ARG A N 1
ATOM 804 C CA . ARG A 1 99 ? 28.238 0.306 -31.160 1.00 98.00 99 ARG A CA 1
ATOM 805 C C . ARG A 1 99 ? 28.291 0.761 -32.617 1.00 98.00 99 ARG A C 1
ATOM 807 O O . ARG A 1 99 ? 29.308 0.544 -33.263 1.00 98.00 99 ARG A O 1
ATOM 814 N N . ILE A 1 100 ? 27.250 1.434 -33.113 1.00 98.31 100 ILE A N 1
ATOM 815 C CA . ILE A 1 100 ? 27.242 2.022 -34.463 1.00 98.31 100 ILE A CA 1
ATOM 816 C C . ILE A 1 100 ? 28.366 3.050 -34.604 1.00 98.31 100 ILE A C 1
ATOM 818 O O . ILE A 1 100 ? 29.088 3.026 -35.598 1.00 98.31 100 ILE A O 1
ATOM 822 N N . LEU A 1 101 ? 28.528 3.942 -33.619 1.00 98.38 101 LEU A N 1
ATOM 823 C CA . LEU A 1 101 ? 29.597 4.943 -33.638 1.00 98.38 101 LEU A CA 1
ATOM 824 C C . LEU A 1 101 ? 30.980 4.284 -33.688 1.00 98.38 101 LEU A C 1
ATOM 826 O O . LEU A 1 101 ? 31.785 4.661 -34.534 1.00 98.38 101 LEU A O 1
ATOM 830 N N . LYS A 1 102 ? 31.219 3.255 -32.865 1.00 98.38 102 LYS A N 1
ATOM 831 C CA . LYS A 1 102 ? 32.486 2.506 -32.877 1.00 98.38 102 LYS A CA 1
ATOM 832 C C . LYS A 1 102 ? 32.748 1.780 -34.196 1.00 98.38 102 LYS A C 1
ATOM 834 O O . LYS A 1 102 ? 33.859 1.845 -34.703 1.00 98.38 102 LYS A O 1
ATOM 839 N N . ALA A 1 103 ? 31.743 1.116 -34.768 1.00 98.38 103 ALA A N 1
ATOM 840 C CA . ALA A 1 103 ? 31.889 0.442 -36.059 1.00 98.38 103 ALA A CA 1
ATOM 841 C C . ALA A 1 103 ? 32.225 1.442 -37.178 1.00 98.38 103 ALA A C 1
ATOM 843 O O . ALA A 1 103 ? 33.099 1.184 -37.997 1.00 98.38 103 ALA A O 1
ATOM 844 N N . ARG A 1 104 ? 31.595 2.626 -37.178 1.00 97.88 104 ARG A N 1
ATOM 845 C CA . ARG A 1 104 ? 31.926 3.697 -38.133 1.00 97.88 104 ARG A CA 1
ATOM 846 C C . ARG A 1 104 ? 33.343 4.230 -37.948 1.00 97.88 104 ARG A C 1
ATOM 848 O O . ARG A 1 104 ? 34.030 4.437 -38.939 1.00 97.88 104 ARG A O 1
ATOM 855 N N . GLU A 1 105 ? 33.771 4.438 -36.705 1.00 98.25 105 GLU A N 1
ATOM 856 C CA . GLU A 1 105 ? 35.138 4.860 -36.375 1.00 98.25 105 GLU A CA 1
ATOM 857 C C . GLU A 1 105 ? 36.180 3.832 -36.846 1.00 98.25 105 GLU A C 1
ATOM 859 O O . GLU A 1 105 ? 37.218 4.210 -37.381 1.00 98.25 105 GLU A O 1
ATOM 864 N N . ALA A 1 106 ? 35.872 2.538 -36.728 1.00 97.94 106 ALA A N 1
ATOM 865 C CA . ALA A 1 106 ? 36.718 1.441 -37.195 1.00 97.94 106 ALA A CA 1
ATOM 866 C C . ALA A 1 106 ? 36.643 1.177 -38.717 1.00 97.94 106 ALA A C 1
ATOM 868 O O . ALA A 1 106 ? 37.346 0.302 -39.216 1.00 97.94 106 ALA A O 1
ATOM 869 N N . GLY A 1 107 ? 35.799 1.899 -39.467 1.00 97.88 107 GLY A N 1
ATOM 870 C CA . GLY A 1 107 ? 35.579 1.670 -40.903 1.00 97.88 107 GLY A CA 1
ATOM 871 C C . GLY A 1 107 ? 34.726 0.436 -41.240 1.00 97.88 107 GLY A C 1
ATOM 872 O O . GLY A 1 107 ? 34.610 0.061 -42.405 1.00 97.88 107 GLY A O 1
ATOM 873 N N . GLU A 1 108 ? 34.091 -0.188 -40.247 1.00 98.31 108 GLU A N 1
ATOM 874 C CA . GLU A 1 108 ? 33.224 -1.362 -40.392 1.00 98.31 108 GLU A CA 1
ATOM 875 C C . GLU A 1 108 ? 31.795 -0.955 -40.804 1.00 98.31 108 GLU A C 1
ATOM 877 O O . GLU A 1 108 ? 30.837 -1.031 -40.024 1.00 98.31 108 GLU A O 1
ATOM 882 N N . PHE A 1 109 ? 31.631 -0.480 -42.041 1.00 97.06 109 PHE A N 1
ATOM 883 C CA . PHE A 1 109 ? 30.353 0.075 -42.504 1.00 97.06 109 PHE A CA 1
ATOM 884 C C . PHE A 1 109 ? 29.221 -0.956 -42.603 1.00 97.06 109 PHE A C 1
ATOM 886 O O . PHE A 1 109 ? 28.085 -0.614 -42.271 1.00 97.06 109 PHE A O 1
ATOM 893 N N . ASP A 1 110 ? 29.514 -2.206 -42.970 1.00 97.62 110 ASP A N 1
ATOM 894 C CA . ASP A 1 110 ? 28.509 -3.278 -43.027 1.00 97.62 110 ASP A CA 1
ATOM 895 C C . ASP A 1 110 ? 27.950 -3.592 -41.629 1.00 97.62 110 ASP A C 1
ATOM 897 O O . ASP A 1 110 ? 26.733 -3.634 -41.425 1.00 97.62 110 ASP A O 1
ATOM 901 N N . SER A 1 111 ? 28.831 -3.701 -40.626 1.00 96.88 111 SER A N 1
ATOM 902 C CA . SER A 1 111 ? 28.455 -3.855 -39.213 1.00 96.88 111 SER A CA 1
ATOM 903 C C . SER A 1 111 ? 27.622 -2.668 -38.722 1.00 96.88 111 SER A C 1
ATOM 905 O O . SER A 1 111 ? 26.594 -2.845 -38.062 1.00 96.88 111 SER A O 1
ATOM 907 N N . ALA A 1 112 ? 28.030 -1.441 -39.063 1.00 98.00 112 ALA A N 1
ATOM 908 C CA . ALA A 1 112 ? 27.298 -0.232 -38.700 1.00 98.00 112 ALA A CA 1
ATOM 909 C C . ALA A 1 112 ? 25.905 -0.173 -39.354 1.00 98.00 112 ALA A C 1
ATOM 911 O O . ALA A 1 112 ? 24.947 0.260 -38.705 1.00 98.00 112 ALA A O 1
ATOM 912 N N . AL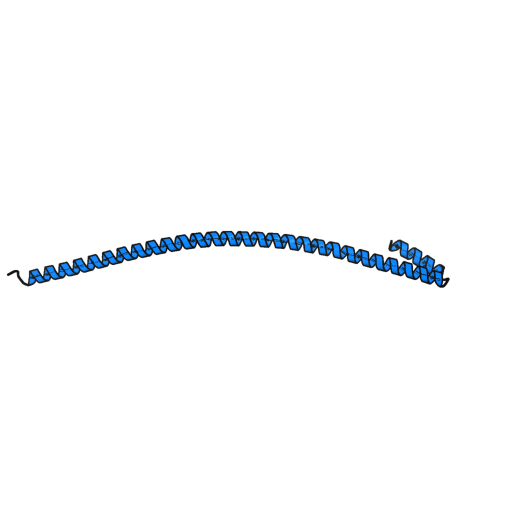A A 1 113 ? 25.773 -0.611 -40.610 1.00 97.62 113 ALA A N 1
ATOM 913 C CA . ALA A 1 113 ? 24.497 -0.695 -41.315 1.00 97.62 113 ALA A CA 1
ATOM 914 C C . ALA A 1 113 ? 23.566 -1.715 -40.646 1.00 97.62 113 ALA A C 1
ATOM 916 O O . ALA A 1 113 ? 22.435 -1.368 -40.301 1.00 97.62 113 ALA A O 1
ATOM 917 N N . HIS A 1 114 ? 24.066 -2.916 -40.344 1.00 97.56 114 HIS A N 1
ATOM 918 C CA . HIS A 1 114 ? 23.292 -3.954 -39.663 1.00 97.56 114 HIS A CA 1
ATOM 919 C C . HIS A 1 114 ? 22.806 -3.511 -38.271 1.00 97.56 114 HIS A C 1
ATOM 921 O O . HIS A 1 114 ? 21.628 -3.636 -37.937 1.00 97.56 114 HIS A O 1
ATOM 927 N N . LEU A 1 115 ? 23.680 -2.905 -37.460 1.00 97.56 115 LEU A N 1
ATOM 928 C CA . LEU A 1 115 ? 23.299 -2.360 -36.151 1.00 97.56 115 LEU A CA 1
ATOM 929 C C . LEU A 1 115 ? 22.277 -1.217 -36.265 1.00 97.56 115 LEU A C 1
ATOM 931 O O . LEU A 1 115 ? 21.416 -1.068 -35.395 1.00 97.56 115 LEU A O 1
ATOM 935 N N . THR A 1 116 ? 22.353 -0.418 -37.334 1.00 96.75 116 THR A N 1
ATOM 936 C CA . THR A 1 116 ? 21.372 0.641 -37.619 1.00 96.75 116 THR A CA 1
ATOM 937 C C . THR A 1 116 ? 20.002 0.051 -37.949 1.00 96.75 116 THR A C 1
ATOM 939 O O . THR A 1 116 ? 18.991 0.606 -37.519 1.00 96.75 116 THR A O 1
ATOM 942 N N . GLU A 1 117 ? 19.939 -1.080 -38.655 1.00 96.56 117 GLU A N 1
ATOM 943 C CA . GLU A 1 117 ? 18.679 -1.805 -38.848 1.00 96.56 117 GLU A CA 1
ATOM 944 C C . GLU A 1 117 ? 18.129 -2.340 -37.525 1.00 96.56 117 GLU A C 1
ATOM 946 O O . GLU A 1 117 ? 16.965 -2.092 -37.213 1.00 96.56 117 GLU A O 1
ATOM 951 N N . LEU A 1 118 ? 18.963 -2.979 -36.695 1.00 96.06 118 LEU A N 1
ATOM 952 C CA . LEU A 1 118 ? 18.554 -3.471 -35.371 1.00 96.06 118 LEU A CA 1
ATOM 953 C C . LEU A 1 118 ? 17.990 -2.355 -34.478 1.00 96.06 118 LEU A C 1
ATOM 955 O O . LEU A 1 118 ? 16.991 -2.555 -33.787 1.00 96.06 118 LEU A O 1
ATOM 959 N N . LEU A 1 119 ? 18.576 -1.156 -34.530 1.00 96.25 119 LEU A N 1
ATOM 960 C CA . LEU A 1 119 ? 18.098 0.009 -33.785 1.00 96.25 119 LEU A CA 1
ATOM 961 C C . LEU A 1 119 ? 16.652 0.391 -34.148 1.00 96.25 119 LEU A C 1
ATOM 963 O O . LEU A 1 119 ? 15.904 0.832 -33.272 1.00 96.25 119 LEU A O 1
ATOM 967 N N . ARG A 1 120 ? 16.230 0.192 -35.405 1.00 94.38 120 ARG A N 1
ATOM 968 C CA . ARG A 1 120 ? 14.857 0.486 -35.855 1.00 94.38 120 ARG A CA 1
ATOM 969 C C . ARG A 1 120 ? 13.823 -0.441 -35.217 1.00 94.38 120 ARG A C 1
ATOM 971 O O . ARG A 1 120 ? 12.718 0.010 -34.956 1.00 94.38 120 ARG A O 1
ATOM 978 N N . TYR A 1 121 ? 14.183 -1.686 -34.901 1.00 92.06 121 TYR A N 1
ATOM 979 C CA . TYR A 1 121 ? 13.282 -2.645 -34.243 1.00 92.06 121 TYR A CA 1
ATOM 980 C C . TYR A 1 121 ? 13.147 -2.428 -32.732 1.00 92.06 121 TYR A C 1
ATOM 982 O O . TYR A 1 121 ? 12.186 -2.883 -32.119 1.00 92.06 121 TYR A O 1
ATOM 990 N N . VAL A 1 122 ? 14.104 -1.726 -32.121 1.00 86.81 122 VAL A N 1
ATOM 991 C CA . VAL A 1 122 ? 14.051 -1.329 -30.704 1.00 86.81 122 VAL A CA 1
ATOM 992 C C . VAL A 1 122 ? 13.388 0.049 -30.539 1.00 86.81 122 VAL A C 1
ATOM 994 O O . VAL A 1 122 ? 13.039 0.427 -29.419 1.00 86.81 122 VAL A O 1
ATOM 997 N N . SER A 1 123 ? 13.196 0.798 -31.635 1.00 61.75 123 SER A N 1
ATOM 998 C CA . SER A 1 123 ? 12.661 2.172 -31.656 1.00 61.75 123 SER A CA 1
ATOM 999 C C . SER A 1 123 ? 11.183 2.255 -31.333 1.00 61.75 123 SER A C 1
ATOM 1001 O O . SER A 1 123 ? 10.424 1.363 -31.762 1.00 61.75 123 SER A O 1
#

Secondary structure (DSSP, 8-state):
---HHHHHHHHHHHHHHHHHHHHHHHHHHHHHHHHHHHHHHHHHHHHHHHHHHHHHHHHHHHHHHHHHHHHHHHHHHHHHHHHHHHHHHHHHHHHHHHHHHHHHHTT-HHHHHHHHHHHHHH-